Protein AF-A0A811JW23-F1 (afdb_monomer)

pLDDT: mean 70.85, std 18.77, range [44.62, 97.25]

Sequence (91 aa):
MLSRIFTPALRSVRNAGHHAPAPNNGATLPDMAKWKPQTPTSFIHDGYAMSKVPFNVRNHRLFMLKATLFLAVGFWAPFIVVEYQLRKANQ

Mean predicted aligned error: 17.9 Å

InterPro domains:
  IPR004202 Cytochrome c oxidase subunit VIIc [PF02935] (42-88)
  IPR036636 Cytochrome c oxidase subunit VIIc superfamily [G3DSA:4.10.49.10] (44-88)
  IPR036636 Cytochrome c oxidase subunit VIIc superfamily [SSF81427] (45-88)

Organism: NCBI:txid465554

Radius of gyration: 25.21 Å; Cα contacts (8 Å, |Δi|>4): 8; chains: 1; bounding box: 52×37×71 Å

Foldseek 3Di:
DVVVVCVVVVVVVVVVPDDDDDPPDDDDDPDPPDPDPDDPPDDPDPCPVQVPDPDHPPDVVVVVVVVCVVVVCVVCVVVVVVVVVVVVVVD

Solvent-accessible surface area (backbone atoms only — not comparable to full-atom values): 6058 Å² total; per-residue (Å²): 123,72,69,71,71,50,45,61,57,55,48,48,57,62,64,71,68,62,75,79,81,76,81,94,64,92,69,90,66,88,78,76,77,70,90,66,82,88,50,98,87,51,80,82,59,94,50,68,80,65,69,74,50,100,57,77,65,89,49,63,69,64,30,49,54,52,52,51,52,57,51,48,51,66,66,46,47,64,57,56,52,49,52,52,51,53,58,59,73,74,108

Secondary structure (DSSP, 8-state):
-THHHHHHHHHHHHHHT-PPPP-SS----S------PPPTTS---TTTTTTTSSS--SSHHHHHHHHHHHHHHHHHHHHHHHHHHHHHHT-

Structure (mmCIF, N/CA/C/O backbone):
data_AF-A0A811JW23-F1
#
_entry.id   AF-A0A811JW23-F1
#
loop_
_atom_site.group_PDB
_atom_site.id
_atom_site.type_symbol
_atom_site.label_atom_id
_atom_site.label_alt_id
_atom_site.label_comp_id
_atom_site.label_asym_id
_atom_site.label_entity_id
_atom_site.label_seq_id
_atom_site.pdbx_PDB_ins_code
_atom_site.Cartn_x
_atom_site.Cartn_y
_atom_site.Cartn_z
_atom_site.occupancy
_atom_site.B_iso_or_equiv
_atom_site.auth_seq_id
_atom_site.auth_comp_id
_atom_site.auth_asym_id
_atom_site.auth_atom_id
_atom_site.pdbx_PDB_model_num
ATOM 1 N N . MET A 1 1 ? -6.974 20.297 -35.716 1.00 49.72 1 MET A N 1
ATOM 2 C CA . MET A 1 1 ? -5.786 20.464 -34.841 1.00 49.72 1 MET A CA 1
ATOM 3 C C . MET A 1 1 ? -5.593 19.344 -33.809 1.00 49.72 1 MET A C 1
ATOM 5 O O . MET A 1 1 ? -4.448 19.112 -33.447 1.00 49.72 1 MET A O 1
ATOM 9 N N . LEU A 1 2 ? -6.630 18.592 -33.396 1.00 55.53 2 LEU A N 1
ATOM 10 C CA . LEU A 1 2 ? -6.489 17.459 -32.454 1.00 55.53 2 LEU A CA 1
ATOM 11 C C . LEU A 1 2 ? -5.611 16.293 -32.954 1.00 55.53 2 LEU A C 1
ATOM 13 O O . LEU A 1 2 ? -4.985 15.604 -32.153 1.00 55.53 2 LEU A O 1
ATOM 17 N N . SER A 1 3 ? -5.528 16.071 -34.269 1.00 55.47 3 SER A N 1
ATOM 18 C CA . SER A 1 3 ? -4.825 14.914 -34.839 1.00 55.47 3 SER A CA 1
ATOM 19 C C . SER A 1 3 ? -3.317 14.901 -34.572 1.00 55.47 3 SER A C 1
ATOM 21 O O . SER A 1 3 ? -2.741 13.817 -34.546 1.00 55.47 3 SER A O 1
ATOM 23 N N . ARG A 1 4 ? -2.692 16.066 -34.327 1.00 55.56 4 ARG A N 1
ATOM 24 C CA . ARG A 1 4 ? -1.245 16.222 -34.060 1.00 55.56 4 ARG A CA 1
ATOM 25 C C . ARG A 1 4 ? -0.834 15.871 -32.625 1.00 55.56 4 ARG A C 1
ATOM 27 O O . ARG A 1 4 ? 0.331 15.572 -32.390 1.00 55.56 4 ARG A O 1
ATOM 34 N N . ILE A 1 5 ? -1.780 15.882 -31.683 1.00 64.56 5 ILE A N 1
ATOM 35 C CA . ILE A 1 5 ? -1.528 15.583 -30.262 1.00 64.56 5 ILE A CA 1
ATOM 36 C C . ILE A 1 5 ? -1.521 14.068 -30.024 1.00 64.56 5 ILE A C 1
ATOM 38 O O . ILE A 1 5 ? -0.704 13.555 -29.266 1.00 64.56 5 ILE A O 1
ATOM 42 N N . PHE A 1 6 ? -2.382 13.333 -30.732 1.00 60.66 6 PHE A N 1
ATOM 43 C CA . PHE A 1 6 ? -2.504 11.880 -30.585 1.00 60.66 6 PHE A CA 1
ATOM 44 C C . PHE A 1 6 ? -1.597 11.080 -31.528 1.00 60.66 6 PHE A C 1
ATOM 46 O O . PHE A 1 6 ? -1.341 9.903 -31.279 1.00 60.66 6 PHE A O 1
ATOM 53 N N . THR A 1 7 ? -1.056 11.702 -32.582 1.00 62.78 7 THR A N 1
ATOM 54 C CA . THR A 1 7 ? -0.101 11.040 -33.486 1.00 62.78 7 THR A CA 1
ATOM 55 C C . THR A 1 7 ? 1.139 10.478 -32.783 1.00 62.78 7 THR A C 1
ATOM 57 O O . THR A 1 7 ? 1.511 9.353 -33.117 1.00 62.78 7 THR A O 1
ATOM 60 N N . PRO A 1 8 ? 1.802 11.181 -31.838 1.00 61.25 8 PRO A N 1
ATOM 61 C CA . PRO A 1 8 ? 2.965 10.617 -31.152 1.00 61.25 8 PRO A CA 1
ATOM 62 C C . PRO A 1 8 ? 2.590 9.429 -30.257 1.00 61.25 8 PRO A C 1
ATOM 64 O O . PRO A 1 8 ? 3.327 8.447 -30.222 1.00 61.25 8 PRO A O 1
ATOM 67 N N . ALA A 1 9 ? 1.423 9.465 -29.607 1.00 64.94 9 ALA A N 1
ATOM 68 C CA . ALA A 1 9 ? 0.940 8.363 -28.777 1.00 64.94 9 ALA A CA 1
ATOM 69 C C . ALA A 1 9 ? 0.603 7.119 -29.618 1.00 64.94 9 ALA A C 1
ATOM 71 O O . ALA A 1 9 ? 1.052 6.019 -29.307 1.00 64.94 9 ALA A O 1
ATOM 72 N N . LEU A 1 10 ? -0.098 7.294 -30.741 1.00 63.69 10 LEU A N 1
ATOM 73 C CA . LEU A 1 10 ? -0.409 6.202 -31.669 1.00 63.69 10 LEU A CA 1
ATOM 74 C C . LEU A 1 10 ? 0.847 5.641 -32.356 1.00 63.69 10 LEU A C 1
ATOM 76 O O . LEU A 1 10 ? 0.958 4.430 -32.536 1.00 63.69 10 LEU A O 1
ATOM 80 N N . ARG A 1 11 ? 1.830 6.491 -32.691 1.00 61.31 11 ARG A N 1
ATOM 81 C CA . ARG A 1 11 ? 3.142 6.038 -33.192 1.00 61.31 11 ARG A CA 1
ATOM 82 C C . ARG A 1 11 ? 3.926 5.265 -32.133 1.00 61.31 11 ARG A C 1
ATOM 84 O O . ARG A 1 11 ? 4.563 4.280 -32.480 1.00 61.31 11 ARG A O 1
ATOM 91 N N . SER A 1 12 ? 3.851 5.673 -30.867 1.00 53.78 12 SER A N 1
ATOM 92 C CA . SER A 1 12 ? 4.490 4.972 -29.748 1.00 53.78 12 SER A CA 1
ATOM 93 C C . SER A 1 12 ? 3.929 3.558 -29.578 1.00 53.78 12 SER A C 1
ATOM 95 O O . SER A 1 12 ? 4.691 2.599 -29.515 1.00 53.78 12 SER A O 1
ATOM 97 N N . VAL A 1 13 ? 2.601 3.404 -29.634 1.00 60.75 13 VAL A N 1
ATOM 98 C CA . VAL A 1 13 ? 1.942 2.088 -29.563 1.00 60.75 13 VAL A CA 1
ATOM 99 C C . VAL A 1 13 ? 2.279 1.219 -30.779 1.00 60.75 13 VAL A C 1
ATOM 101 O O . VAL A 1 13 ? 2.579 0.039 -30.620 1.00 60.75 13 VAL A O 1
ATOM 104 N N . ARG A 1 14 ? 2.311 1.794 -31.990 1.00 60.12 14 ARG A N 1
ATOM 105 C CA . ARG A 1 14 ? 2.693 1.056 -33.208 1.00 60.12 14 ARG A CA 1
ATOM 106 C C . ARG A 1 14 ? 4.158 0.609 -33.192 1.00 60.12 14 ARG A C 1
ATOM 108 O O . ARG A 1 14 ? 4.463 -0.489 -33.639 1.00 60.12 14 ARG A O 1
ATOM 115 N N . ASN A 1 15 ? 5.058 1.431 -32.656 1.00 54.50 15 ASN A N 1
ATOM 116 C CA . ASN A 1 15 ? 6.484 1.110 -32.571 1.00 54.50 15 ASN A CA 1
ATOM 117 C C . ASN A 1 15 ? 6.816 0.170 -31.399 1.00 54.50 15 ASN A C 1
ATOM 119 O O . ASN A 1 15 ? 7.840 -0.503 -31.445 1.00 54.50 15 ASN A O 1
ATOM 123 N N . ALA A 1 16 ? 5.955 0.088 -30.381 1.00 52.78 16 ALA A N 1
ATOM 124 C CA . ALA A 1 16 ? 6.097 -0.847 -29.264 1.00 52.78 16 ALA A CA 1
ATOM 125 C C . ALA A 1 16 ? 5.715 -2.298 -29.624 1.00 52.78 16 ALA A C 1
ATOM 127 O O . ALA A 1 16 ? 6.020 -3.210 -28.861 1.00 52.78 16 ALA A O 1
ATOM 128 N N . GLY A 1 17 ? 5.060 -2.520 -30.771 1.00 48.16 17 GLY A N 1
ATOM 129 C CA . GLY A 1 17 ? 4.574 -3.833 -31.211 1.00 48.16 17 GLY A CA 1
ATOM 130 C C . GLY A 1 17 ? 5.504 -4.625 -32.138 1.00 48.16 17 GLY A C 1
ATOM 131 O O . GLY A 1 17 ? 5.145 -5.729 -32.539 1.00 48.16 17 GLY A O 1
ATOM 132 N N . HIS A 1 18 ? 6.681 -4.107 -32.503 1.00 46.12 18 HIS A N 1
ATOM 133 C CA . HIS A 1 18 ? 7.597 -4.822 -33.395 1.00 46.12 18 HIS A CA 1
ATOM 134 C C . HIS A 1 18 ? 8.685 -5.556 -32.608 1.00 46.12 18 HIS A C 1
ATOM 136 O O . HIS A 1 18 ? 9.709 -4.988 -32.234 1.00 46.12 18 HIS A O 1
ATOM 142 N N . HIS A 1 19 ? 8.468 -6.858 -32.405 1.00 46.56 19 HIS A N 1
ATOM 143 C CA . HIS A 1 19 ? 9.568 -7.803 -32.241 1.00 46.56 19 HIS A CA 1
ATOM 144 C C . HIS A 1 19 ? 10.555 -7.618 -33.401 1.00 46.56 19 HIS A C 1
ATOM 146 O O . HIS A 1 19 ? 10.146 -7.429 -34.548 1.00 46.56 19 HIS A O 1
ATOM 152 N N . ALA A 1 20 ? 11.848 -7.623 -33.075 1.00 48.31 20 ALA A N 1
ATOM 153 C CA . ALA A 1 20 ? 12.930 -7.415 -34.026 1.00 48.31 20 ALA A CA 1
ATOM 154 C C . ALA A 1 20 ? 12.764 -8.316 -35.267 1.00 48.31 20 ALA A C 1
ATOM 156 O O . ALA A 1 20 ? 12.490 -9.510 -35.111 1.00 48.31 20 ALA A O 1
ATOM 157 N N . PRO A 1 21 ? 12.944 -7.790 -36.492 1.00 46.38 21 PRO A N 1
ATOM 158 C CA . PRO A 1 21 ? 13.001 -8.642 -37.664 1.00 46.38 21 PRO A CA 1
ATOM 159 C C . PRO A 1 21 ? 14.266 -9.499 -37.564 1.00 46.38 21 PRO A C 1
ATOM 161 O O . PRO A 1 21 ? 15.380 -8.979 -37.490 1.00 46.38 21 PRO A O 1
ATOM 164 N N . ALA A 1 22 ? 14.094 -10.819 -37.543 1.00 51.72 22 ALA A N 1
ATOM 165 C CA . ALA A 1 22 ? 15.192 -11.737 -37.797 1.00 51.72 22 ALA A CA 1
ATOM 166 C C . ALA A 1 22 ? 15.706 -11.487 -39.231 1.00 51.72 22 ALA A C 1
ATOM 168 O O . ALA A 1 22 ? 14.896 -11.466 -40.162 1.00 51.72 22 ALA A O 1
ATOM 169 N N . PRO A 1 23 ? 17.016 -11.277 -39.448 1.00 46.47 23 PRO A N 1
ATOM 170 C CA . PRO A 1 23 ? 17.550 -11.191 -40.797 1.00 46.47 23 PRO A CA 1
ATOM 171 C C . PRO A 1 23 ? 17.589 -12.603 -41.398 1.00 46.47 23 PRO A C 1
ATOM 173 O O . PRO A 1 23 ? 18.333 -13.469 -40.939 1.00 46.47 23 PRO A O 1
ATOM 176 N N . ASN A 1 24 ? 16.774 -12.837 -42.428 1.00 54.09 24 ASN A N 1
ATOM 177 C CA . ASN A 1 24 ? 16.626 -14.113 -43.146 1.00 54.09 24 ASN A CA 1
ATOM 178 C C . ASN A 1 24 ? 17.798 -14.432 -44.095 1.00 54.09 24 ASN A C 1
ATOM 180 O O . ASN A 1 24 ? 17.623 -15.076 -45.126 1.00 54.09 24 ASN A O 1
ATOM 184 N N . ASN A 1 25 ? 18.996 -13.942 -43.807 1.00 58.03 25 ASN A N 1
ATOM 185 C CA . ASN A 1 25 ? 20.078 -13.941 -44.778 1.00 58.03 25 ASN A CA 1
ATOM 186 C C . ASN A 1 25 ? 21.429 -13.839 -44.082 1.00 58.03 25 ASN A C 1
ATOM 188 O O . ASN A 1 25 ? 22.101 -12.829 -44.224 1.00 58.03 25 ASN A O 1
ATOM 192 N N . GLY A 1 26 ? 21.785 -14.890 -43.327 1.00 50.03 26 GLY A N 1
ATOM 193 C CA . GLY A 1 26 ? 23.138 -15.460 -43.158 1.00 50.03 26 GLY A CA 1
ATOM 194 C C . GLY A 1 26 ? 24.341 -14.558 -42.840 1.00 50.03 26 GLY A C 1
ATOM 195 O O . GLY A 1 26 ? 25.453 -15.065 -42.749 1.00 50.03 26 GLY A O 1
ATOM 196 N N . ALA A 1 27 ? 24.164 -13.254 -42.668 1.00 49.38 27 ALA A N 1
ATOM 197 C CA . ALA A 1 27 ? 25.227 -12.281 -42.529 1.00 49.38 27 ALA A CA 1
ATOM 198 C C . ALA A 1 27 ? 25.421 -11.967 -41.046 1.00 49.38 27 ALA A C 1
ATOM 200 O O . ALA A 1 27 ? 24.559 -11.397 -40.374 1.00 49.38 27 ALA A O 1
ATOM 201 N N . THR A 1 28 ? 26.571 -12.384 -40.534 1.00 52.25 28 THR A N 1
ATOM 202 C CA . THR A 1 28 ? 27.062 -12.124 -39.184 1.00 52.25 28 THR A CA 1
ATOM 203 C C . THR A 1 28 ? 27.302 -10.627 -38.981 1.00 52.25 28 THR A C 1
ATOM 205 O O . THR A 1 28 ? 28.370 -10.111 -39.302 1.00 52.25 28 THR A O 1
ATOM 208 N N . LEU A 1 29 ? 26.307 -9.924 -38.441 1.00 50.66 29 LEU A N 1
ATOM 209 C CA . LEU A 1 29 ? 26.489 -8.603 -37.836 1.00 50.66 29 LEU A CA 1
ATOM 210 C C . LEU A 1 29 ? 26.983 -8.783 -36.387 1.00 50.66 29 LEU A C 1
ATOM 212 O O . LEU A 1 29 ? 26.535 -9.724 -35.723 1.00 50.66 29 LEU A O 1
ATOM 216 N N . PRO A 1 30 ? 27.897 -7.928 -35.886 1.00 45.16 30 PRO A N 1
ATOM 217 C CA . PRO A 1 30 ? 28.457 -8.068 -34.548 1.00 45.16 30 PRO A CA 1
ATOM 218 C C . PRO A 1 30 ? 27.344 -7.870 -33.518 1.00 45.16 30 PRO A C 1
ATOM 220 O O . PRO A 1 30 ? 26.770 -6.791 -33.410 1.00 45.16 30 PRO A O 1
ATOM 223 N N . ASP A 1 31 ? 27.014 -8.968 -32.839 1.00 46.47 31 ASP A N 1
ATOM 224 C CA . ASP A 1 31 ? 26.181 -9.082 -31.640 1.00 46.47 31 ASP A CA 1
ATOM 225 C C . ASP A 1 31 ? 25.072 -8.019 -31.509 1.00 46.47 31 ASP A C 1
ATOM 227 O O . ASP A 1 31 ? 25.028 -7.202 -30.588 1.00 46.47 31 ASP A O 1
ATOM 231 N N . MET A 1 32 ? 24.098 -8.077 -32.422 1.00 44.62 32 MET A N 1
ATOM 232 C CA . MET A 1 32 ? 22.763 -7.556 -32.141 1.00 44.62 32 MET A CA 1
ATOM 233 C C . MET A 1 32 ? 22.165 -8.388 -31.009 1.00 44.62 32 MET A C 1
ATOM 235 O O . MET A 1 32 ? 21.561 -9.423 -31.273 1.00 44.62 32 MET A O 1
ATOM 239 N N . ALA A 1 33 ? 22.422 -7.952 -29.772 1.00 53.72 33 ALA A N 1
ATOM 240 C CA . ALA A 1 33 ? 21.765 -8.286 -28.509 1.00 53.72 33 ALA A CA 1
ATOM 241 C C . ALA A 1 33 ? 20.802 -9.485 -28.579 1.00 53.72 33 ALA A C 1
ATOM 243 O O . ALA A 1 33 ? 19.594 -9.357 -28.368 1.00 53.72 33 ALA A O 1
ATOM 244 N N . LYS A 1 34 ? 21.336 -10.677 -28.867 1.00 53.88 34 LYS A N 1
ATOM 245 C CA . LYS A 1 34 ? 20.598 -11.916 -28.654 1.00 53.88 34 LYS A CA 1
ATOM 246 C C . LYS A 1 34 ? 20.395 -11.999 -27.152 1.00 53.88 34 LYS A C 1
ATOM 248 O O . LYS A 1 34 ? 21.372 -11.982 -26.407 1.00 53.88 34 LYS A O 1
ATOM 253 N N . TRP A 1 35 ? 19.142 -12.042 -26.712 1.00 49.44 35 TRP A N 1
ATOM 254 C CA . TRP A 1 35 ? 18.815 -12.251 -25.308 1.00 49.44 35 TRP A CA 1
ATOM 255 C C . TRP A 1 35 ? 19.549 -13.511 -24.826 1.00 49.44 35 TRP A C 1
ATOM 257 O O . TRP A 1 35 ? 19.307 -14.606 -25.334 1.00 49.44 35 TRP A O 1
ATOM 267 N N . LYS A 1 36 ? 20.501 -13.343 -23.906 1.00 57.72 36 LYS A N 1
ATOM 268 C CA . LYS A 1 36 ? 21.183 -14.444 -23.224 1.00 57.72 36 LYS A CA 1
ATOM 269 C C . LYS A 1 36 ? 20.692 -14.447 -21.775 1.00 57.72 36 LYS A C 1
ATOM 271 O O . LYS A 1 36 ? 20.637 -13.376 -21.168 1.00 57.72 36 LYS A O 1
ATOM 276 N N . PRO A 1 37 ? 20.312 -15.606 -21.213 1.00 55.88 37 PRO A N 1
ATOM 277 C CA . PRO A 1 37 ? 19.998 -15.685 -19.795 1.00 55.88 37 PRO A CA 1
ATOM 278 C C . PRO A 1 37 ? 21.214 -15.237 -18.973 1.00 55.88 37 PRO A C 1
ATOM 280 O O . PRO A 1 37 ? 22.349 -15.582 -19.299 1.00 55.88 37 PRO A O 1
ATOM 283 N N . GLN A 1 38 ? 20.969 -14.442 -17.930 1.00 61.09 38 GLN A N 1
ATOM 284 C CA . GLN A 1 38 ? 22.022 -13.880 -17.085 1.00 61.09 38 GLN A CA 1
ATOM 285 C C . GLN A 1 38 ? 22.788 -15.013 -16.383 1.00 61.09 38 GLN A C 1
ATOM 287 O O . GLN A 1 38 ? 22.198 -15.795 -15.635 1.00 61.09 38 GLN A O 1
ATOM 292 N N . THR A 1 39 ? 24.093 -15.125 -16.640 1.00 63.78 39 THR A N 1
ATOM 293 C CA . THR A 1 39 ? 24.981 -16.116 -16.012 1.00 63.78 39 THR A CA 1
ATOM 294 C C . THR A 1 39 ? 25.590 -15.551 -14.719 1.00 63.78 39 THR A C 1
ATOM 296 O O . THR A 1 39 ? 25.673 -14.327 -14.581 1.00 63.78 39 THR A O 1
ATOM 299 N N . PRO A 1 40 ? 26.059 -16.394 -13.774 1.00 62.50 40 PRO A N 1
ATOM 300 C CA . PRO A 1 40 ? 26.607 -15.937 -12.487 1.00 62.50 40 PRO A CA 1
ATOM 301 C C . PRO A 1 40 ? 27.794 -14.965 -12.596 1.00 62.50 40 PRO A C 1
ATOM 303 O O . PRO A 1 40 ? 28.075 -14.234 -11.655 1.00 62.50 40 PRO A O 1
ATOM 306 N N . THR A 1 41 ? 28.485 -14.961 -13.738 1.00 68.19 41 THR A N 1
ATOM 307 C CA . THR A 1 41 ? 29.660 -14.124 -14.024 1.00 68.19 41 THR A CA 1
ATOM 308 C C . THR A 1 41 ? 29.369 -12.968 -14.984 1.00 68.19 41 THR A C 1
ATOM 310 O O . THR A 1 41 ? 30.274 -12.206 -15.316 1.00 68.19 41 THR A O 1
ATOM 313 N N . SER A 1 42 ? 28.127 -12.831 -15.460 1.00 61.06 42 SER A N 1
ATOM 314 C CA . SER A 1 42 ? 27.734 -11.750 -16.370 1.00 61.06 42 SER A CA 1
ATOM 315 C C . SER A 1 42 ? 27.356 -10.475 -15.619 1.00 61.06 42 SER A C 1
ATOM 317 O O . SER A 1 42 ? 26.834 -10.524 -14.503 1.00 61.06 42 SER A O 1
ATOM 319 N N . PHE A 1 43 ? 27.593 -9.322 -16.252 1.00 60.88 43 PHE A N 1
ATOM 320 C CA . PHE A 1 43 ? 27.087 -8.042 -15.764 1.00 60.88 43 PHE A CA 1
ATOM 321 C C . PHE A 1 43 ? 25.565 -8.110 -15.594 1.00 60.88 43 PHE A C 1
ATOM 323 O O . PHE A 1 43 ? 24.862 -8.636 -16.458 1.00 60.88 43 PHE A O 1
ATOM 330 N N . ILE A 1 44 ? 25.056 -7.581 -14.475 1.00 59.38 44 ILE A N 1
ATOM 331 C CA . ILE A 1 44 ? 23.613 -7.506 -14.243 1.00 59.38 44 ILE A CA 1
ATOM 332 C C . ILE A 1 44 ? 23.022 -6.634 -15.345 1.00 59.38 44 ILE A C 1
ATOM 334 O O . ILE A 1 44 ? 23.305 -5.443 -15.420 1.00 59.38 44 ILE A O 1
ATOM 338 N N . HIS A 1 45 ? 22.209 -7.230 -16.212 1.00 59.34 45 HIS A N 1
ATOM 339 C CA . HIS A 1 45 ? 21.437 -6.450 -17.161 1.00 59.34 45 HIS A CA 1
ATOM 340 C C . HIS A 1 45 ? 20.432 -5.623 -16.354 1.00 59.34 45 HIS A C 1
ATOM 342 O O . HIS A 1 45 ? 19.583 -6.197 -15.661 1.00 59.34 45 HIS A O 1
ATOM 348 N N . ASP A 1 46 ? 20.564 -4.294 -16.414 1.00 54.50 46 ASP A N 1
ATOM 349 C CA . ASP A 1 46 ? 19.697 -3.301 -15.769 1.00 54.50 46 ASP A CA 1
ATOM 350 C C . ASP A 1 46 ? 18.231 -3.549 -16.151 1.00 54.50 46 ASP A C 1
ATOM 352 O O . ASP A 1 46 ? 17.708 -3.063 -17.151 1.00 54.50 46 ASP A O 1
ATOM 356 N N . GLY A 1 47 ? 17.572 -4.407 -15.380 1.00 55.53 47 GLY A N 1
ATOM 357 C CA . GLY A 1 47 ? 16.263 -4.947 -15.723 1.00 55.53 47 GLY A CA 1
ATOM 358 C C . GLY A 1 47 ? 15.957 -6.270 -15.034 1.00 55.53 47 GLY A C 1
ATOM 359 O O . GLY A 1 47 ? 14.808 -6.502 -14.674 1.00 55.53 47 GLY A O 1
ATOM 360 N N . TYR A 1 48 ? 16.945 -7.124 -14.752 1.00 55.34 48 TYR A N 1
ATOM 361 C CA . TYR A 1 48 ? 16.667 -8.442 -14.162 1.00 55.34 48 TYR A CA 1
ATOM 362 C C . TYR A 1 48 ? 16.238 -8.371 -12.687 1.00 55.34 48 TYR A C 1
ATOM 364 O O . TYR A 1 48 ? 15.360 -9.118 -12.264 1.00 55.34 48 TYR A O 1
ATOM 372 N N . ALA A 1 49 ? 16.789 -7.427 -11.915 1.00 56.28 49 ALA A N 1
ATOM 373 C CA . ALA A 1 49 ? 16.405 -7.221 -10.515 1.00 56.28 49 ALA A CA 1
ATOM 374 C C . ALA A 1 49 ? 15.031 -6.536 -10.364 1.00 56.28 49 ALA A C 1
ATOM 376 O O . ALA A 1 49 ? 14.256 -6.889 -9.480 1.00 56.28 49 ALA A O 1
ATOM 377 N N . MET A 1 50 ? 14.701 -5.592 -11.252 1.00 55.44 50 MET A N 1
ATOM 378 C CA . MET A 1 50 ? 13.463 -4.800 -11.171 1.00 55.44 50 MET A CA 1
ATOM 379 C C . MET A 1 50 ? 12.293 -5.407 -11.963 1.00 55.4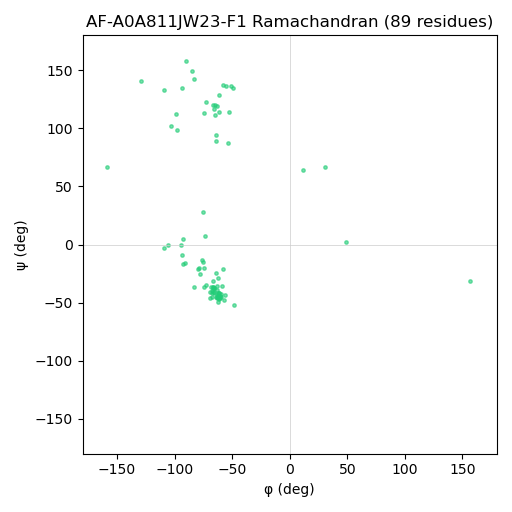4 50 MET A C 1
ATOM 381 O O . MET A 1 50 ? 11.148 -5.038 -11.726 1.00 55.44 50 MET A O 1
ATOM 385 N N . SER A 1 51 ? 12.546 -6.338 -12.892 1.00 60.41 51 SER A N 1
ATOM 386 C CA . SER A 1 51 ? 11.493 -7.016 -13.675 1.00 60.41 51 SER A CA 1
ATOM 387 C C . SER A 1 51 ? 10.719 -8.075 -12.893 1.00 60.41 51 SER A C 1
ATOM 389 O O . SER A 1 51 ? 9.659 -8.501 -13.343 1.00 60.41 51 SER A O 1
ATOM 391 N N . LYS A 1 52 ? 11.226 -8.509 -11.732 1.00 69.00 52 LYS A N 1
ATOM 392 C CA . LYS A 1 52 ? 10.619 -9.588 -10.939 1.00 69.00 52 LYS A CA 1
ATOM 393 C C . LYS A 1 52 ? 9.653 -9.110 -9.857 1.00 69.00 52 LYS A C 1
ATOM 395 O O . LYS A 1 52 ? 8.984 -9.941 -9.250 1.00 69.00 52 LYS A O 1
ATOM 400 N N . VAL A 1 53 ? 9.571 -7.804 -9.596 1.00 74.69 53 VAL A N 1
ATOM 401 C CA . VAL A 1 53 ? 8.665 -7.262 -8.574 1.00 74.69 53 VAL A CA 1
ATOM 402 C C . VAL A 1 53 ? 7.327 -6.845 -9.197 1.00 74.69 53 VAL A C 1
ATOM 404 O O . VAL A 1 53 ? 7.320 -6.168 -10.225 1.00 74.69 53 VAL A O 1
ATOM 407 N N . PRO A 1 54 ? 6.176 -7.187 -8.582 1.00 81.81 54 PRO A N 1
ATOM 408 C CA . PRO A 1 54 ? 4.853 -6.857 -9.122 1.00 81.81 54 PRO A CA 1
ATOM 409 C C . PRO A 1 54 ? 4.491 -5.368 -8.973 1.00 81.81 54 PRO A C 1
ATOM 411 O O . PRO A 1 54 ? 3.360 -4.965 -9.237 1.00 81.81 54 PRO A O 1
ATOM 414 N N . PHE A 1 55 ? 5.430 -4.529 -8.532 1.00 80.25 55 PHE A N 1
ATOM 415 C CA . PHE A 1 55 ? 5.239 -3.099 -8.333 1.00 80.25 55 PHE A CA 1
ATOM 416 C C . PHE A 1 55 ? 6.340 -2.298 -9.027 1.00 80.25 55 PHE A C 1
ATOM 418 O O . PHE A 1 55 ? 7.515 -2.652 -9.025 1.00 80.25 55 PHE A O 1
ATOM 425 N N . ASN A 1 56 ? 5.942 -1.176 -9.625 1.00 80.06 56 ASN A N 1
ATOM 426 C CA . ASN A 1 56 ? 6.867 -0.300 -10.327 1.00 8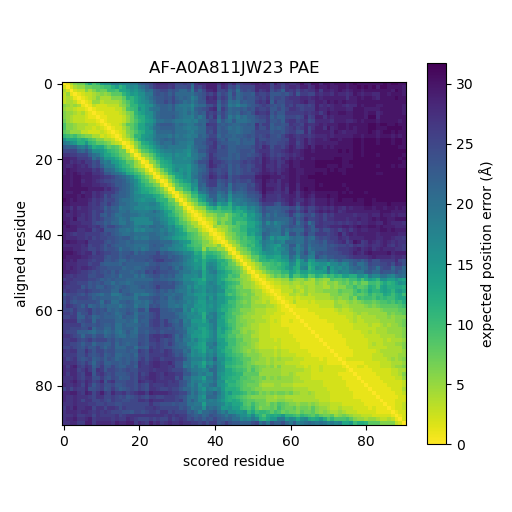0.06 56 ASN A CA 1
ATOM 427 C C . ASN A 1 56 ? 7.765 0.461 -9.339 1.00 80.06 56 ASN A C 1
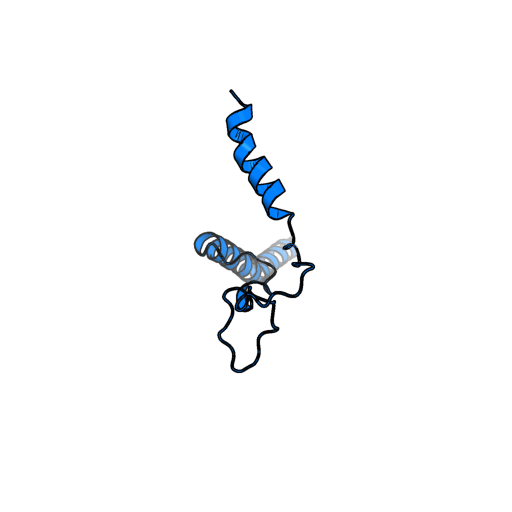ATOM 429 O O . ASN A 1 56 ? 7.288 1.223 -8.499 1.00 80.06 56 ASN A O 1
ATOM 433 N N . VAL A 1 57 ? 9.066 0.275 -9.517 1.00 81.56 57 VAL A N 1
ATOM 434 C CA . VAL A 1 57 ? 10.165 0.796 -8.696 1.00 81.56 57 VAL A CA 1
ATOM 435 C C . VAL A 1 57 ? 10.975 1.885 -9.411 1.00 81.56 57 VAL A C 1
ATOM 437 O O . VAL A 1 57 ? 11.868 2.484 -8.822 1.00 81.56 57 VAL A O 1
ATOM 440 N N . ARG A 1 58 ? 10.651 2.196 -10.676 1.00 83.31 58 ARG A N 1
ATOM 441 C CA . ARG A 1 58 ? 11.378 3.186 -11.491 1.00 83.31 58 ARG A CA 1
ATOM 442 C C . ARG A 1 58 ? 11.234 4.614 -10.958 1.00 83.31 58 ARG A C 1
ATOM 444 O O . ARG A 1 58 ? 12.141 5.423 -11.117 1.00 83.31 58 ARG A O 1
ATOM 451 N N . ASN A 1 59 ? 10.098 4.938 -10.337 1.00 87.06 59 ASN A N 1
ATOM 452 C CA . ASN A 1 59 ? 9.865 6.235 -9.702 1.00 87.06 59 ASN A CA 1
ATOM 453 C C . ASN A 1 59 ? 10.008 6.100 -8.181 1.00 87.06 59 ASN A C 1
ATOM 455 O O . ASN A 1 59 ? 9.079 5.643 -7.514 1.00 87.06 59 ASN A O 1
ATOM 459 N N . HIS A 1 60 ? 11.153 6.534 -7.641 1.00 86.44 60 HIS A N 1
ATOM 460 C CA . HIS A 1 60 ? 11.479 6.386 -6.219 1.00 86.44 60 HIS A CA 1
ATOM 461 C C . HIS A 1 60 ? 10.457 7.059 -5.291 1.00 86.44 60 HIS A C 1
ATOM 463 O O . HIS A 1 60 ? 10.137 6.509 -4.244 1.00 86.44 60 HIS A O 1
ATOM 469 N N . ARG A 1 61 ? 9.882 8.208 -5.675 1.00 91.56 61 ARG A N 1
ATOM 470 C CA . ARG A 1 61 ? 8.898 8.922 -4.839 1.00 91.56 61 ARG A CA 1
ATOM 471 C C . ARG A 1 61 ? 7.590 8.153 -4.741 1.00 91.56 61 ARG A C 1
ATOM 473 O O . ARG A 1 61 ? 7.047 7.976 -3.655 1.00 91.56 61 ARG A O 1
ATOM 480 N N . LEU A 1 62 ? 7.104 7.668 -5.883 1.00 88.75 62 LEU A N 1
ATOM 481 C CA . LEU A 1 62 ? 5.873 6.886 -5.937 1.00 88.75 62 LEU A CA 1
ATOM 482 C C . LEU A 1 62 ? 6.049 5.525 -5.255 1.00 88.75 62 LEU A C 1
ATOM 484 O O . LEU A 1 62 ? 5.128 5.044 -4.599 1.00 88.75 62 LEU A O 1
ATOM 488 N N . PHE A 1 63 ? 7.228 4.920 -5.394 1.00 90.38 63 PHE A N 1
ATOM 489 C CA . PHE A 1 63 ? 7.572 3.689 -4.696 1.00 90.38 63 PHE A CA 1
ATOM 490 C C . PHE A 1 63 ? 7.567 3.887 -3.177 1.00 90.38 63 PHE A C 1
ATOM 492 O O . PHE A 1 63 ? 6.890 3.134 -2.483 1.00 90.38 63 PHE A O 1
ATOM 499 N N . MET A 1 64 ? 8.228 4.934 -2.674 1.00 92.62 64 MET A N 1
ATOM 500 C CA . MET A 1 64 ? 8.249 5.238 -1.240 1.00 92.62 64 MET A CA 1
ATOM 501 C C . MET A 1 64 ? 6.847 5.481 -0.690 1.00 92.62 64 MET A C 1
ATOM 503 O O . MET A 1 64 ? 6.486 4.884 0.316 1.00 92.62 64 MET A O 1
ATOM 507 N N . LEU A 1 65 ? 6.014 6.259 -1.389 1.00 95.12 65 LEU A N 1
ATOM 508 C CA . LEU A 1 65 ? 4.627 6.478 -0.977 1.00 95.12 65 LEU A CA 1
ATOM 509 C C . LEU A 1 65 ? 3.853 5.156 -0.840 1.00 95.12 65 LEU A C 1
ATOM 511 O O . LEU A 1 65 ? 3.190 4.925 0.168 1.00 95.12 65 LEU A O 1
ATOM 515 N N . LYS A 1 66 ? 3.955 4.270 -1.838 1.00 92.31 66 LYS A N 1
ATOM 516 C CA . LYS A 1 66 ? 3.297 2.955 -1.808 1.00 92.31 66 LYS A CA 1
ATOM 517 C C . LYS A 1 66 ? 3.824 2.076 -0.676 1.00 92.31 66 LYS A C 1
ATOM 519 O O . LYS A 1 66 ? 3.027 1.446 0.011 1.00 92.31 66 LYS A O 1
ATOM 524 N N . ALA A 1 67 ? 5.140 2.047 -0.478 1.00 93.25 67 ALA A N 1
ATOM 525 C CA . ALA A 1 67 ? 5.776 1.265 0.575 1.00 93.25 67 AL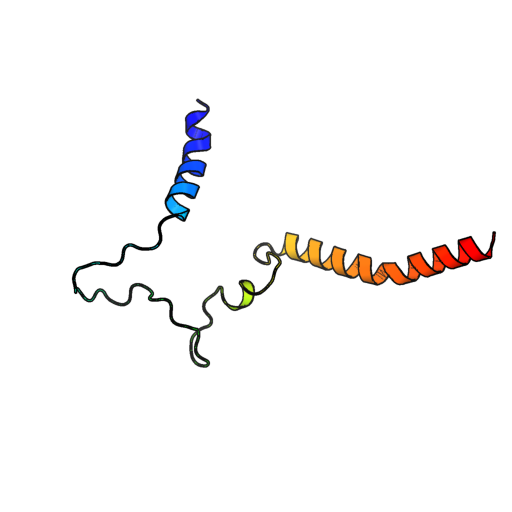A A CA 1
ATOM 526 C C . ALA A 1 67 ? 5.345 1.746 1.969 1.00 93.25 67 ALA A C 1
ATOM 528 O O . ALA A 1 67 ? 4.943 0.934 2.800 1.00 93.25 67 ALA A O 1
ATOM 529 N N . THR A 1 68 ? 5.346 3.061 2.205 1.00 96.50 68 THR A N 1
ATOM 530 C CA . THR A 1 68 ? 4.894 3.653 3.469 1.00 96.50 68 THR A CA 1
ATOM 531 C C . THR A 1 68 ? 3.429 3.342 3.740 1.00 96.50 68 THR A C 1
ATOM 533 O O . THR A 1 68 ? 3.111 2.917 4.844 1.00 96.50 68 THR A O 1
ATOM 536 N N . LEU A 1 69 ? 2.539 3.493 2.753 1.00 95.88 69 LEU A N 1
ATOM 537 C CA . LEU A 1 69 ? 1.117 3.176 2.929 1.00 95.88 69 LEU A CA 1
ATOM 538 C C . LEU A 1 69 ? 0.896 1.693 3.239 1.00 95.88 69 LEU A C 1
ATOM 540 O O . LEU A 1 69 ? 0.140 1.364 4.148 1.00 95.88 69 LEU A O 1
ATOM 544 N N . PHE A 1 70 ? 1.582 0.802 2.523 1.00 94.81 70 PHE A N 1
ATOM 545 C CA . PHE A 1 70 ? 1.481 -0.638 2.747 1.00 94.81 70 PHE A CA 1
ATOM 546 C C . PHE A 1 70 ? 1.905 -1.029 4.171 1.00 94.81 70 PHE A C 1
ATOM 548 O O . PHE A 1 70 ? 1.186 -1.753 4.859 1.00 94.81 70 PHE A O 1
ATOM 555 N N . LEU A 1 71 ? 3.037 -0.499 4.644 1.00 96.06 71 LEU A N 1
ATOM 556 C CA . LEU A 1 71 ? 3.531 -0.759 5.997 1.00 96.06 71 LEU A CA 1
ATOM 557 C C . LEU A 1 71 ? 2.656 -0.105 7.072 1.00 96.06 71 LEU A C 1
ATOM 559 O O . LEU A 1 71 ? 2.372 -0.733 8.089 1.00 96.06 71 LEU A O 1
ATOM 563 N N . ALA A 1 72 ? 2.193 1.126 6.842 1.00 97.25 72 ALA A N 1
ATOM 564 C CA . ALA A 1 72 ? 1.344 1.849 7.783 1.00 97.25 72 ALA A CA 1
ATOM 565 C C . ALA A 1 72 ? 0.022 1.114 8.038 1.00 97.25 72 ALA A C 1
ATOM 567 O O . ALA A 1 72 ? -0.387 0.995 9.189 1.00 97.25 72 ALA A O 1
ATOM 568 N N . VAL A 1 73 ? -0.610 0.562 6.995 1.00 96.69 73 VAL A N 1
ATOM 569 C CA . VAL A 1 73 ? -1.850 -0.220 7.136 1.00 96.69 73 VAL A CA 1
ATOM 570 C C . VAL A 1 73 ? -1.619 -1.471 7.986 1.00 96.69 73 VAL A C 1
ATOM 572 O O . VAL A 1 73 ? -2.388 -1.726 8.910 1.00 96.69 73 VAL A O 1
ATOM 575 N N . GLY A 1 74 ? -0.544 -2.222 7.726 1.00 94.75 74 GLY A N 1
ATOM 576 C CA . GLY A 1 74 ? -0.200 -3.402 8.526 1.00 94.75 74 GLY A CA 1
ATOM 577 C C . GLY A 1 74 ? 0.121 -3.059 9.984 1.00 94.75 74 GLY A C 1
ATOM 578 O O . GLY A 1 74 ? -0.301 -3.769 10.892 1.00 94.75 74 GLY A O 1
ATOM 579 N N . PHE A 1 75 ? 0.813 -1.941 10.213 1.00 96.56 75 PHE A N 1
ATOM 580 C CA . PHE A 1 75 ? 1.144 -1.462 11.553 1.00 96.56 75 PHE A CA 1
ATOM 581 C C . PHE A 1 75 ? -0.094 -1.010 12.342 1.00 96.56 75 PHE A C 1
ATOM 583 O O . PHE A 1 75 ? -0.199 -1.302 13.529 1.00 96.56 75 PHE A O 1
ATOM 590 N N . TRP A 1 76 ? -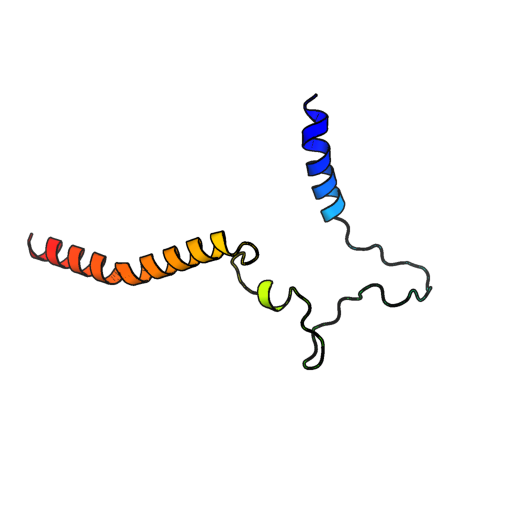1.045 -0.325 11.697 1.00 96.12 76 TRP A N 1
ATOM 591 C CA . TRP A 1 76 ? -2.265 0.177 12.346 1.00 96.12 76 TRP A CA 1
ATOM 592 C C . TRP A 1 76 ? -3.328 -0.903 12.578 1.00 96.12 76 TRP A C 1
ATOM 594 O O . TRP A 1 76 ? -4.130 -0.776 13.503 1.00 96.12 76 TRP A O 1
ATOM 604 N N . ALA A 1 77 ? -3.332 -1.973 11.778 1.00 95.75 77 ALA A N 1
ATOM 605 C CA . ALA A 1 77 ? -4.330 -3.040 11.838 1.00 95.75 77 ALA A CA 1
ATOM 606 C C . ALA A 1 77 ? -4.614 -3.592 13.255 1.00 95.75 77 ALA A C 1
ATOM 608 O O . ALA A 1 77 ? -5.785 -3.601 13.641 1.00 95.75 77 ALA A O 1
ATOM 609 N N . PRO A 1 78 ? -3.621 -4.012 14.069 1.00 95.81 78 PRO A N 1
ATOM 610 C CA . PRO A 1 78 ? -3.903 -4.539 15.406 1.00 95.81 78 PRO A CA 1
ATOM 611 C C . PRO A 1 78 ? -4.547 -3.504 16.339 1.00 95.81 78 PRO A C 1
ATOM 613 O O . PRO A 1 78 ? -5.429 -3.861 17.116 1.00 95.81 78 PRO A O 1
ATOM 616 N N . PHE A 1 79 ? -4.174 -2.224 16.245 1.00 96.25 79 PHE A N 1
ATOM 617 C CA . PHE A 1 79 ? -4.736 -1.168 17.094 1.00 96.25 79 PHE A CA 1
ATOM 618 C C . PHE A 1 79 ? -6.212 -0.916 16.788 1.00 96.25 79 PHE A C 1
ATOM 620 O O . PHE A 1 79 ? -7.023 -0.818 17.706 1.00 96.25 79 PHE A O 1
ATOM 627 N N . ILE A 1 80 ? -6.572 -0.902 15.502 1.00 95.88 80 ILE A N 1
ATOM 628 C CA . ILE A 1 80 ? -7.965 -0.774 15.057 1.00 95.88 80 ILE A CA 1
ATOM 629 C C . ILE A 1 80 ? -8.797 -1.961 15.561 1.00 95.88 80 ILE A C 1
ATOM 631 O O . ILE A 1 80 ? -9.923 -1.782 16.024 1.00 95.88 80 ILE A O 1
ATOM 635 N N . VAL A 1 81 ? -8.245 -3.178 15.508 1.00 97.00 81 VAL A N 1
ATOM 636 C CA . VAL A 1 81 ? -8.923 -4.385 16.008 1.00 97.00 81 VAL A CA 1
ATOM 637 C C . VAL A 1 81 ? -9.143 -4.313 17.519 1.00 97.00 81 VAL A C 1
ATOM 639 O O . VAL A 1 81 ? -10.243 -4.613 17.981 1.00 97.00 81 VAL A O 1
ATOM 642 N N . VAL A 1 82 ? -8.136 -3.897 18.290 1.00 96.94 82 VAL A N 1
ATOM 643 C CA . VAL A 1 82 ? -8.260 -3.728 19.747 1.00 96.94 82 VAL A CA 1
ATOM 644 C C . VAL A 1 82 ? -9.317 -2.681 20.079 1.00 96.94 82 VAL A C 1
ATOM 646 O O . VAL A 1 82 ? -10.194 -2.936 20.901 1.00 96.94 82 VAL A O 1
ATOM 649 N N . GLU A 1 83 ? -9.290 -1.529 19.411 1.00 95.19 83 GLU A N 1
ATOM 650 C CA . GLU A 1 83 ? -10.286 -0.478 19.611 1.00 95.19 83 GLU A CA 1
ATOM 651 C C . GLU A 1 83 ? -11.704 -0.978 19.306 1.00 95.19 83 GLU A C 1
ATOM 653 O O . GLU A 1 83 ? -12.637 -0.732 20.075 1.00 95.19 83 GLU A O 1
ATOM 658 N N . TYR A 1 84 ? -11.868 -1.735 18.221 1.00 96.12 84 TYR A N 1
ATOM 659 C CA . TYR A 1 84 ? -13.140 -2.355 17.875 1.00 96.12 84 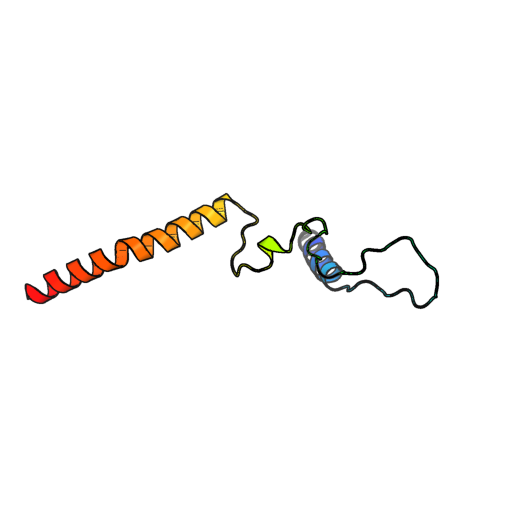TYR A CA 1
ATOM 660 C C . TYR A 1 84 ? -13.620 -3.326 18.962 1.00 96.12 84 TYR A C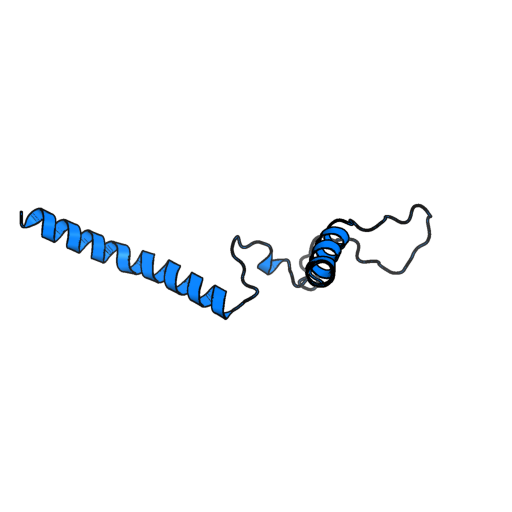 1
ATOM 662 O O . TYR A 1 84 ? -14.788 -3.285 19.353 1.00 96.12 84 TYR A O 1
ATOM 670 N N . GLN A 1 85 ? -12.732 -4.173 19.488 1.00 95.19 85 GLN A N 1
ATOM 671 C CA . GLN A 1 85 ? -13.074 -5.119 20.551 1.00 95.19 85 GLN A CA 1
ATOM 672 C C . GLN A 1 85 ? -13.445 -4.417 21.858 1.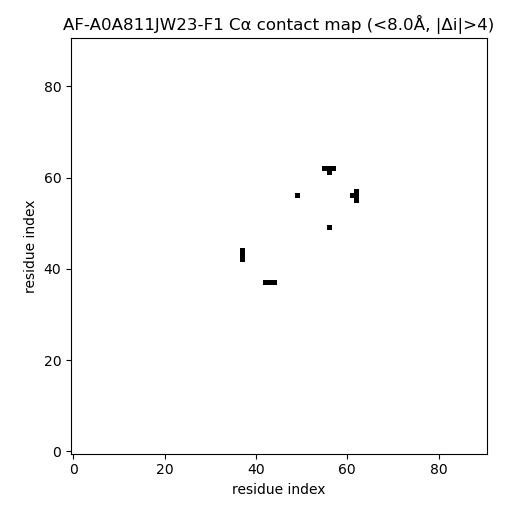00 95.19 85 GLN A C 1
ATOM 674 O O . GLN A 1 85 ? -14.430 -4.801 22.481 1.00 95.19 85 GLN A O 1
ATOM 679 N N . LEU A 1 86 ? -12.718 -3.366 22.247 1.00 95.62 86 LEU A N 1
ATOM 680 C CA . LEU A 1 86 ? -13.032 -2.578 23.441 1.00 95.62 86 LEU A CA 1
ATOM 681 C C . LEU A 1 86 ? -14.396 -1.897 23.319 1.00 95.62 86 LEU 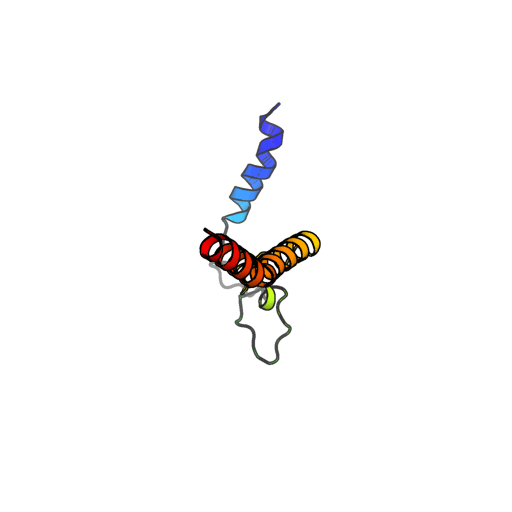A C 1
ATOM 683 O O . LEU A 1 86 ? -15.198 -1.968 24.243 1.00 95.62 86 LEU A O 1
ATOM 687 N N . ARG A 1 87 ? -14.695 -1.290 22.164 1.00 94.94 87 ARG A N 1
ATOM 688 C CA . ARG A 1 87 ? -16.009 -0.682 21.896 1.00 94.94 87 ARG A CA 1
ATOM 689 C C . ARG A 1 87 ? -17.130 -1.714 21.953 1.00 94.94 87 ARG A C 1
ATOM 691 O O . ARG A 1 87 ? -18.174 -1.425 22.521 1.00 94.94 87 ARG A O 1
ATOM 698 N N . LYS A 1 88 ? -16.902 -2.907 21.396 1.00 94.12 88 LYS A N 1
ATOM 699 C CA . LYS A 1 88 ? -17.862 -4.015 21.432 1.00 94.12 88 LYS A CA 1
ATOM 700 C C . LYS A 1 88 ? -18.086 -4.555 22.847 1.00 94.12 88 LYS A C 1
ATOM 702 O O . LYS A 1 88 ? -19.205 -4.917 23.164 1.00 94.12 88 LYS A O 1
ATOM 707 N N . ALA A 1 89 ? -17.045 -4.637 23.674 1.00 90.62 89 ALA A N 1
ATOM 708 C CA . ALA A 1 89 ? -17.145 -5.136 25.047 1.00 90.62 89 ALA A CA 1
ATOM 709 C C . ALA A 1 89 ? -17.814 -4.143 26.015 1.00 90.62 89 ALA A C 1
ATOM 711 O O . ALA A 1 89 ? -18.268 -4.550 27.077 1.00 90.62 89 ALA A O 1
ATOM 712 N N . ASN A 1 90 ? -17.846 -2.855 25.661 1.00 86.00 90 ASN A N 1
ATOM 713 C CA . ASN A 1 90 ? -18.467 -1.788 26.453 1.00 86.00 90 ASN A CA 1
ATOM 714 C C . ASN A 1 90 ? -19.935 -1.506 26.067 1.00 86.00 90 ASN A C 1
ATOM 716 O O . ASN A 1 90 ? -20.511 -0.535 26.559 1.00 86.00 90 ASN A O 1
ATOM 720 N N . GLN A 1 91 ? -20.503 -2.301 25.154 1.00 62.59 91 GLN A N 1
ATOM 721 C CA . GLN A 1 91 ? -21.931 -2.342 24.822 1.00 62.59 91 GLN A CA 1
ATOM 722 C C . GLN A 1 91 ? -22.576 -3.539 25.514 1.00 62.59 91 GLN A C 1
ATOM 724 O O . GLN A 1 91 ? -23.726 -3.378 25.972 1.00 62.59 91 GLN A O 1
#